Protein AF-A0A354BHE3-F1 (afdb_monomer_lite)

pLDDT: mean 87.06, std 15.87, range [36.38, 98.0]

Structure (mmCIF, N/CA/C/O backbone):
data_AF-A0A354BHE3-F1
#
_entry.id   AF-A0A354BHE3-F1
#
loop_
_atom_site.group_PDB
_atom_site.id
_atom_site.type_symbol
_atom_site.label_atom_id
_atom_site.label_alt_id
_atom_site.label_comp_id
_atom_site.label_asym_id
_atom_site.label_entity_id
_atom_site.label_seq_id
_atom_site.pdbx_PDB_ins_code
_atom_site.Cartn_x
_atom_site.Cartn_y
_atom_site.Cartn_z
_atom_site.occupancy
_atom_site.B_iso_or_equiv
_atom_site.auth_seq_id
_atom_site.auth_comp_id
_atom_site.auth_asym_id
_atom_site.auth_atom_id
_atom_site.pdbx_PDB_model_num
ATOM 1 N N . ALA A 1 1 ? 66.039 11.709 7.737 1.00 39.19 1 ALA A N 1
ATOM 2 C CA . ALA A 1 1 ? 64.868 12.249 7.022 1.00 39.19 1 ALA A CA 1
ATOM 3 C C . ALA A 1 1 ? 63.634 11.550 7.580 1.00 39.19 1 ALA A C 1
ATOM 5 O O . ALA A 1 1 ? 63.574 10.331 7.493 1.00 39.19 1 ALA A O 1
ATOM 6 N N . LEU A 1 2 ? 62.740 12.269 8.267 1.00 36.38 2 LEU A N 1
ATOM 7 C CA . LEU A 1 2 ? 61.518 11.691 8.841 1.00 36.38 2 LEU A CA 1
ATOM 8 C C . LEU A 1 2 ? 60.432 11.656 7.755 1.00 36.38 2 LEU A C 1
ATOM 10 O O . LEU A 1 2 ? 60.058 12.703 7.235 1.00 36.38 2 LEU A O 1
ATOM 14 N N . LEU A 1 3 ? 59.947 10.463 7.414 1.00 38.59 3 LEU A N 1
ATOM 15 C CA . LEU A 1 3 ? 58.782 10.266 6.551 1.00 38.59 3 LEU A CA 1
ATOM 16 C C . LEU A 1 3 ? 57.514 10.449 7.392 1.00 38.59 3 LEU A C 1
ATOM 18 O O . LEU A 1 3 ? 57.213 9.627 8.254 1.00 38.59 3 LEU A O 1
ATOM 22 N N . VAL A 1 4 ? 56.784 11.538 7.154 1.00 44.69 4 VAL A N 1
ATOM 23 C CA . VAL A 1 4 ? 55.443 11.748 7.711 1.00 44.69 4 VAL A CA 1
ATOM 24 C C . VAL A 1 4 ? 54.456 10.997 6.820 1.00 44.69 4 VAL A C 1
ATOM 26 O O . VAL A 1 4 ? 54.229 11.381 5.675 1.00 44.69 4 VAL A O 1
ATOM 29 N N . LEU A 1 5 ? 53.899 9.899 7.334 1.00 45.66 5 LEU A N 1
ATOM 30 C CA . LEU A 1 5 ? 52.812 9.170 6.686 1.00 45.66 5 LEU A CA 1
ATOM 31 C C . LEU A 1 5 ? 51.534 10.018 6.796 1.00 45.66 5 LEU A C 1
ATOM 33 O O . LEU A 1 5 ? 50.946 10.137 7.870 1.00 45.66 5 LEU A O 1
ATOM 37 N N . GLY A 1 6 ? 51.128 10.647 5.694 1.00 47.06 6 GLY A N 1
ATOM 38 C CA . GLY A 1 6 ? 49.851 11.349 5.606 1.00 47.06 6 GLY A CA 1
ATOM 39 C C . GLY A 1 6 ? 48.700 10.348 5.580 1.00 47.06 6 GLY A C 1
ATOM 40 O O . GLY A 1 6 ? 48.568 9.579 4.630 1.00 47.06 6 GLY A O 1
ATOM 41 N N . VAL A 1 7 ? 47.864 10.350 6.617 1.00 55.03 7 VAL A N 1
ATOM 42 C CA . VAL A 1 7 ? 46.600 9.605 6.623 1.00 55.03 7 VAL A CA 1
ATOM 43 C C . VAL A 1 7 ? 45.615 10.355 5.731 1.00 55.03 7 VAL A C 1
ATOM 45 O O . VAL A 1 7 ? 45.095 11.404 6.106 1.00 55.03 7 VAL A O 1
ATOM 48 N N . ILE A 1 8 ? 45.368 9.827 4.533 1.00 56.12 8 ILE A N 1
ATOM 49 C CA . ILE A 1 8 ? 44.266 10.278 3.683 1.00 56.12 8 ILE A CA 1
ATOM 50 C C . ILE A 1 8 ? 42.986 9.689 4.277 1.00 56.12 8 ILE A C 1
ATOM 52 O O . ILE A 1 8 ? 42.679 8.514 4.088 1.00 56.12 8 ILE A O 1
ATOM 56 N N . VAL A 1 9 ? 42.240 10.502 5.025 1.00 54.97 9 VAL A N 1
ATOM 57 C CA . VAL A 1 9 ? 40.856 10.181 5.385 1.00 54.97 9 VAL A CA 1
ATOM 58 C C . VAL A 1 9 ? 40.009 10.430 4.141 1.00 54.97 9 VAL A C 1
ATOM 60 O O . VAL A 1 9 ? 39.547 11.541 3.892 1.00 54.97 9 VAL A O 1
ATOM 63 N N . SER A 1 10 ? 39.834 9.397 3.319 1.00 53.78 10 SER A N 1
ATOM 64 C CA . SER A 1 10 ? 38.790 9.400 2.298 1.00 53.78 10 SER A CA 1
ATOM 65 C C . SER A 1 10 ? 37.440 9.311 3.006 1.00 53.78 10 SER A C 1
ATOM 67 O O . SER A 1 10 ? 36.984 8.225 3.354 1.00 53.78 10 SER A O 1
ATOM 69 N N . CYS A 1 11 ? 36.794 10.458 3.226 1.00 45.56 11 CYS A N 1
ATOM 70 C CA . CYS A 1 11 ? 35.358 10.502 3.478 1.00 45.56 11 CYS A CA 1
ATOM 71 C C . CYS A 1 11 ? 34.658 9.956 2.231 1.00 45.56 11 CYS A C 1
ATOM 73 O O . CYS A 1 11 ? 34.422 10.688 1.271 1.00 45.56 11 CYS A O 1
ATOM 75 N N . ALA A 1 12 ? 34.355 8.658 2.223 1.00 52.38 12 ALA A N 1
ATOM 76 C CA . ALA A 1 12 ? 33.367 8.127 1.305 1.00 52.38 12 ALA A CA 1
ATOM 77 C C . ALA A 1 12 ? 32.055 8.860 1.610 1.00 52.38 12 ALA A C 1
ATOM 79 O O . ALA A 1 12 ? 31.478 8.687 2.684 1.00 52.38 12 ALA A O 1
ATOM 80 N N . LEU A 1 13 ? 31.622 9.726 0.692 1.00 55.94 13 LEU A N 1
ATOM 81 C CA . LEU A 1 13 ? 30.257 10.232 0.658 1.00 55.94 13 LEU A CA 1
ATOM 82 C C . LEU A 1 13 ? 29.360 9.005 0.504 1.00 55.94 13 LEU A C 1
ATOM 84 O O . LEU A 1 13 ? 29.184 8.494 -0.599 1.00 55.94 13 LEU A O 1
ATOM 88 N N . VAL A 1 14 ? 28.865 8.478 1.624 1.00 56.28 14 VAL A N 1
ATOM 89 C CA . VAL A 1 14 ? 27.771 7.512 1.602 1.00 56.28 14 VAL A CA 1
ATOM 90 C C . VAL A 1 14 ? 26.619 8.259 0.937 1.00 56.28 14 VAL A C 1
ATOM 92 O O . VAL A 1 14 ? 26.212 9.294 1.476 1.00 56.28 14 VAL A O 1
ATOM 95 N N . PRO A 1 15 ? 26.138 7.830 -0.244 1.00 52.97 15 PRO A N 1
ATOM 96 C CA . PRO A 1 15 ? 24.990 8.480 -0.849 1.00 52.97 15 PRO A CA 1
ATOM 97 C C . PRO A 1 15 ? 23.855 8.436 0.172 1.00 52.97 15 PRO A C 1
ATOM 99 O O . PRO A 1 15 ? 23.631 7.400 0.808 1.00 52.97 15 PRO A O 1
ATOM 102 N N . ALA A 1 16 ? 23.202 9.582 0.383 1.00 56.47 16 ALA A N 1
ATOM 103 C CA . ALA A 1 16 ? 22.026 9.654 1.233 1.00 56.47 16 ALA A CA 1
ATOM 104 C C . ALA A 1 16 ? 21.076 8.535 0.797 1.00 56.47 16 ALA A C 1
ATOM 106 O O . ALA A 1 16 ? 20.787 8.395 -0.394 1.00 56.47 16 ALA A O 1
ATOM 107 N N . ARG A 1 17 ? 20.677 7.676 1.741 1.00 56.59 17 ARG A N 1
ATOM 108 C CA . ARG A 1 17 ? 19.686 6.647 1.444 1.00 56.59 17 ARG A CA 1
ATOM 109 C C . ARG A 1 17 ? 18.407 7.385 1.088 1.00 56.59 17 ARG A C 1
ATOM 111 O O . ARG A 1 17 ? 17.818 8.023 1.952 1.00 56.59 17 ARG A O 1
ATOM 118 N N . VAL A 1 18 ? 18.028 7.309 -0.180 1.00 59.25 18 VAL A N 1
ATOM 119 C CA . VAL A 1 18 ? 16.682 7.640 -0.627 1.00 59.25 18 VAL A CA 1
ATOM 120 C C . VAL A 1 18 ? 15.747 6.705 0.124 1.00 59.25 18 VAL A C 1
ATOM 122 O O . VAL A 1 18 ? 15.816 5.487 -0.051 1.00 59.25 18 VAL A O 1
ATOM 125 N N . GLU A 1 19 ? 14.962 7.250 1.048 1.00 64.38 19 GLU A N 1
ATOM 126 C CA . GLU A 1 19 ? 14.189 6.456 1.998 1.00 64.38 19 GLU A CA 1
ATOM 127 C C . GLU A 1 19 ? 12.700 6.694 1.763 1.00 64.38 19 GLU A C 1
ATOM 129 O O . GLU A 1 19 ? 12.141 7.724 2.133 1.00 64.38 19 GLU A O 1
ATOM 134 N N . ALA A 1 20 ? 12.061 5.718 1.123 1.00 70.31 20 ALA A N 1
ATOM 135 C CA . ALA A 1 20 ? 10.618 5.624 1.081 1.00 70.31 20 ALA A CA 1
ATOM 136 C C . ALA A 1 20 ? 10.105 5.262 2.480 1.00 70.31 20 ALA A C 1
ATOM 138 O O . ALA A 1 20 ? 10.670 4.391 3.152 1.00 70.31 20 ALA A O 1
ATOM 139 N N . LYS A 1 21 ? 9.060 5.947 2.955 1.00 84.62 21 LYS A N 1
ATOM 140 C CA . LYS A 1 21 ? 8.612 5.810 4.349 1.00 84.62 21 LYS A CA 1
ATOM 141 C C . LYS A 1 21 ? 7.101 5.671 4.462 1.00 84.62 21 LYS A C 1
ATOM 143 O O . LYS A 1 21 ? 6.348 6.464 3.908 1.00 84.62 21 LYS A O 1
ATOM 148 N N . VAL A 1 22 ? 6.665 4.706 5.269 1.00 90.81 22 VAL A N 1
ATOM 149 C CA . VAL A 1 22 ? 5.259 4.508 5.646 1.00 90.81 22 VAL A CA 1
ATOM 150 C C . VAL A 1 22 ? 5.086 4.919 7.104 1.00 90.81 22 VAL A C 1
ATOM 152 O O . VAL A 1 22 ? 5.846 4.487 7.972 1.00 90.81 22 VAL A O 1
ATOM 155 N N . GLN A 1 23 ? 4.116 5.783 7.400 1.00 93.31 23 GLN A N 1
ATOM 156 C CA . GLN A 1 23 ? 3.872 6.273 8.755 1.00 93.31 23 GLN A CA 1
ATOM 157 C C . GLN A 1 23 ? 2.388 6.278 9.102 1.00 93.31 23 GLN A C 1
ATOM 159 O O . GLN A 1 23 ? 1.551 6.796 8.370 1.00 93.31 23 GLN A O 1
ATOM 164 N N . VAL A 1 24 ? 2.083 5.775 10.295 1.00 93.94 24 VAL A N 1
ATOM 165 C CA . VAL A 1 24 ? 0.783 5.951 10.945 1.00 93.94 24 VAL A CA 1
ATOM 166 C C . VAL A 1 24 ? 0.856 7.219 11.793 1.00 93.94 24 VAL A C 1
ATOM 168 O O . VAL A 1 24 ? 1.529 7.237 12.833 1.00 93.94 24 VAL A O 1
ATOM 171 N N . LEU A 1 25 ? 0.196 8.285 11.346 1.00 94.06 25 LEU A N 1
ATOM 172 C CA . LEU A 1 25 ? 0.243 9.596 11.992 1.00 94.06 25 LEU A CA 1
ATOM 173 C C . LEU A 1 25 ? -0.269 9.548 13.441 1.00 94.06 25 LEU A C 1
ATOM 175 O O . LEU A 1 25 ? -1.115 8.716 13.751 1.00 94.06 25 LEU A O 1
ATOM 179 N N . PRO A 1 26 ? 0.229 10.379 14.375 1.00 91.81 26 PRO A N 1
ATOM 180 C CA . PRO A 1 26 ? -0.242 10.434 15.769 1.00 91.81 26 PRO A CA 1
ATOM 181 C C . PRO A 1 26 ? -1.770 10.485 15.934 1.00 91.81 26 PRO A C 1
ATOM 183 O O . PRO A 1 26 ? -2.322 9.819 16.813 1.00 91.81 26 PRO A O 1
ATOM 186 N N . GLU A 1 27 ? -2.425 11.223 15.049 1.00 91.44 27 GLU A N 1
ATOM 187 C CA . GLU A 1 27 ? -3.858 11.478 14.978 1.00 91.44 27 GLU A CA 1
ATOM 188 C C . GLU A 1 27 ? -4.667 10.376 14.283 1.00 91.44 27 GLU A C 1
ATOM 190 O O . GLU A 1 27 ? -5.893 10.486 14.259 1.00 91.44 27 GLU A O 1
ATOM 195 N N . THR A 1 28 ? -4.022 9.321 13.756 1.00 94.75 28 THR A N 1
ATOM 196 C CA . THR A 1 28 ? -4.722 8.286 12.986 1.00 94.75 28 THR A CA 1
ATOM 197 C C . THR A 1 28 ? -5.914 7.727 13.748 1.00 94.75 28 THR A C 1
ATOM 199 O O . THR A 1 28 ? -5.788 7.282 14.894 1.00 94.75 28 THR A O 1
ATOM 202 N N . VAL A 1 29 ? -7.064 7.669 13.082 1.00 93.75 29 VAL A N 1
ATOM 203 C CA . VAL A 1 29 ? -8.260 7.025 13.622 1.00 93.75 29 VAL A CA 1
ATOM 204 C C . VAL A 1 29 ? -8.394 5.622 13.043 1.00 93.75 29 VAL A C 1
ATOM 206 O O . VAL A 1 29 ? -8.476 5.446 11.832 1.00 93.75 29 VAL A O 1
ATOM 209 N N . LEU A 1 30 ? -8.462 4.613 13.917 1.00 96.69 30 LEU A N 1
ATOM 210 C CA . LEU A 1 30 ? -8.837 3.252 13.532 1.00 96.69 30 LEU A CA 1
ATOM 211 C C . LEU A 1 30 ? -10.318 3.014 13.827 1.00 96.69 30 LEU A C 1
ATOM 213 O O . LEU A 1 30 ? -10.749 3.104 14.980 1.00 96.69 30 LEU A O 1
ATOM 217 N N . LEU A 1 31 ? -11.078 2.662 12.793 1.00 96.81 31 LEU A N 1
ATOM 218 C CA . LEU A 1 31 ? -12.458 2.195 12.886 1.00 96.81 31 LEU A CA 1
ATOM 219 C C . LEU A 1 31 ? -12.507 0.700 12.561 1.00 96.81 31 LEU A C 1
ATOM 221 O O . LEU A 1 31 ? -12.096 0.298 11.479 1.00 96.81 31 LEU A O 1
ATOM 225 N N . VAL A 1 32 ? -13.034 -0.122 13.466 1.00 96.31 3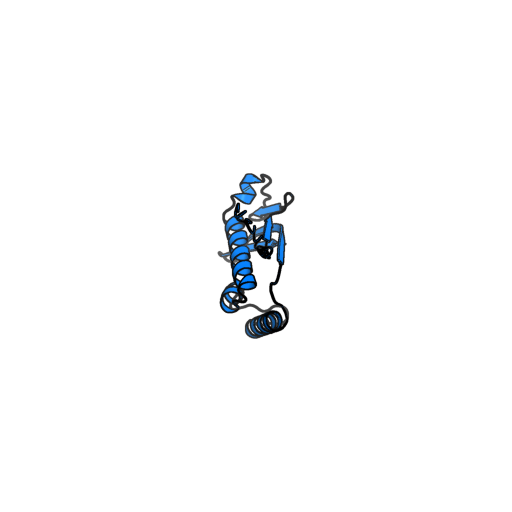2 VAL A N 1
ATOM 226 C CA . VAL A 1 32 ? -13.281 -1.554 13.237 1.00 96.31 32 VAL A CA 1
ATOM 227 C C . VAL A 1 32 ? -14.782 -1.785 13.290 1.00 96.31 32 VAL A C 1
ATOM 229 O O . VAL A 1 32 ? -15.390 -1.563 14.337 1.00 96.31 32 VAL A O 1
ATOM 232 N N . GLU A 1 33 ? -15.395 -2.178 12.172 1.00 95.50 33 GLU A N 1
ATOM 233 C CA . GLU A 1 33 ? -16.859 -2.327 12.064 1.00 95.50 33 GLU A CA 1
ATOM 234 C C . GLU A 1 33 ? -17.611 -1.079 12.577 1.00 95.50 33 GLU A C 1
ATOM 236 O O . GLU A 1 33 ? -18.551 -1.155 13.370 1.00 95.50 33 GLU A O 1
ATOM 241 N N . GLY A 1 34 ? -17.115 0.109 12.211 1.00 92.44 34 GLY A N 1
ATOM 242 C CA . GLY A 1 34 ? -17.659 1.403 12.644 1.00 92.44 34 GLY A CA 1
ATOM 243 C C . GLY A 1 34 ? -17.328 1.814 14.087 1.00 92.44 34 GLY A C 1
ATOM 244 O O . GLY A 1 34 ? -17.636 2.937 14.483 1.00 92.44 34 GLY A O 1
ATOM 245 N N . LYS A 1 35 ? -16.669 0.960 14.879 1.00 94.06 35 LYS A N 1
ATOM 246 C CA . LYS A 1 35 ? -16.268 1.273 16.258 1.00 94.06 35 LYS A CA 1
ATOM 247 C C . LYS A 1 35 ? -14.857 1.841 16.296 1.00 94.06 35 LYS A C 1
ATOM 249 O O . LYS A 1 35 ? -13.911 1.218 15.820 1.00 94.06 35 LYS A O 1
ATOM 254 N N . LYS A 1 36 ? -14.708 3.013 16.909 1.00 94.44 36 LYS A N 1
ATOM 255 C CA . LYS A 1 36 ? -13.406 3.658 17.085 1.00 94.44 36 LYS A CA 1
ATOM 256 C C . LYS A 1 36 ? -12.556 2.932 18.125 1.00 94.44 36 LYS A C 1
ATOM 258 O O . LYS A 1 36 ? -13.004 2.698 19.246 1.00 94.44 36 LYS A O 1
ATOM 263 N N . ILE A 1 37 ? -11.307 2.653 17.764 1.00 91.25 37 ILE A N 1
ATOM 264 C CA . ILE A 1 37 ? -10.256 2.243 18.692 1.00 91.25 37 ILE A CA 1
ATOM 265 C C . ILE A 1 37 ? -9.493 3.500 19.106 1.00 91.25 37 ILE A C 1
ATOM 267 O O . ILE A 1 37 ? -8.779 4.099 18.307 1.00 91.25 37 ILE A O 1
ATOM 271 N N . SER A 1 38 ? -9.684 3.926 20.353 1.00 76.62 38 SER A N 1
ATOM 272 C CA . SER A 1 38 ? -9.139 5.197 20.853 1.00 76.62 38 SER A CA 1
ATOM 273 C C . SER A 1 38 ? -7.717 5.084 21.409 1.00 76.62 38 SER A C 1
ATOM 275 O O . SER A 1 38 ? -7.039 6.096 21.561 1.00 76.62 38 SER A O 1
ATOM 277 N N . GLU A 1 39 ? -7.249 3.875 21.733 1.00 88.19 39 GLU A N 1
ATOM 278 C CA . GLU A 1 39 ? -5.912 3.677 22.293 1.00 88.19 39 GLU A CA 1
ATOM 279 C C . GLU A 1 39 ? -4.857 3.532 21.187 1.00 88.19 39 GLU A C 1
ATOM 281 O O . GLU A 1 39 ? -4.904 2.603 20.377 1.00 88.19 39 GLU A O 1
ATOM 286 N N . ARG A 1 40 ? -3.840 4.404 21.215 1.00 90.31 40 ARG A N 1
ATOM 287 C CA . ARG A 1 40 ? -2.693 4.402 20.288 1.00 90.31 40 ARG A CA 1
ATOM 288 C C . ARG A 1 40 ? -2.012 3.036 20.191 1.00 90.31 40 ARG A C 1
ATOM 290 O O . ARG A 1 40 ? -1.735 2.553 19.098 1.00 90.31 40 ARG A O 1
ATOM 297 N N . LYS A 1 41 ? -1.732 2.411 21.336 1.00 90.81 41 LYS A N 1
ATOM 298 C CA . LYS A 1 41 ? -1.056 1.110 21.390 1.00 90.81 41 LYS A CA 1
ATOM 299 C C . LYS A 1 41 ? -1.924 0.009 20.778 1.00 90.81 41 LYS A C 1
ATOM 301 O O . LYS A 1 41 ? -1.414 -0.804 20.012 1.00 90.81 41 LYS A O 1
ATOM 306 N N . GLY A 1 42 ? -3.227 0.024 21.066 1.00 89.06 42 GLY A N 1
ATOM 307 C CA . GLY A 1 42 ? -4.202 -0.888 20.467 1.00 89.06 42 GLY A CA 1
ATOM 308 C C . GLY A 1 42 ? -4.265 -0.755 18.945 1.00 89.06 42 GLY A C 1
ATOM 309 O O . GLY A 1 42 ? -4.225 -1.764 18.246 1.00 89.06 42 GLY A O 1
ATOM 310 N N . LEU A 1 43 ? -4.262 0.477 18.429 1.00 93.94 43 LEU A N 1
ATOM 311 C CA . LEU A 1 43 ? -4.211 0.759 16.993 1.00 93.94 43 LEU A CA 1
ATOM 312 C C . LEU A 1 43 ? -2.943 0.189 16.346 1.00 93.94 43 LEU A C 1
ATOM 314 O O . LEU A 1 43 ? -3.031 -0.603 15.411 1.00 93.94 43 LEU A O 1
ATOM 318 N N . LEU A 1 44 ? -1.762 0.544 16.864 1.00 93.94 44 LEU A N 1
ATOM 319 C CA . LEU A 1 44 ? -0.475 0.126 16.289 1.00 93.94 44 LEU A CA 1
ATOM 320 C C . LEU A 1 44 ? -0.224 -1.389 16.402 1.00 93.94 44 LEU A C 1
ATOM 322 O O . LEU A 1 44 ? 0.570 -1.956 15.649 1.00 93.94 44 LEU A O 1
ATOM 326 N N . HIS A 1 45 ? -0.871 -2.066 17.352 1.00 94.56 45 HIS A N 1
ATOM 327 C CA . HIS A 1 45 ? -0.793 -3.520 17.492 1.00 94.56 45 HIS A CA 1
ATOM 328 C C . HIS A 1 45 ? -1.900 -4.278 16.762 1.00 94.56 45 HIS A C 1
ATOM 330 O O . HIS A 1 45 ? -1.809 -5.505 16.672 1.00 94.56 45 HIS A O 1
ATOM 336 N N . HIS A 1 46 ? -2.891 -3.582 16.200 1.00 95.81 46 HIS A N 1
ATOM 337 C CA . HIS A 1 46 ? -3.973 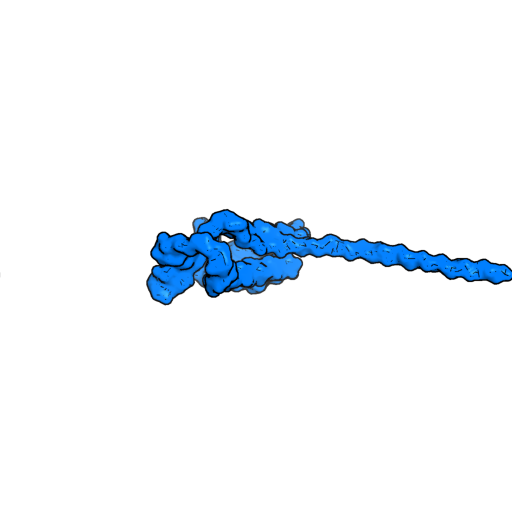-4.219 15.470 1.00 95.81 46 HIS A CA 1
ATOM 338 C C . HIS A 1 46 ? -3.421 -4.981 14.246 1.00 95.81 46 HIS A C 1
ATOM 340 O O . HIS A 1 46 ? -2.708 -4.386 13.429 1.00 95.81 46 HIS A O 1
ATOM 346 N N . PRO A 1 47 ? -3.744 -6.278 14.063 1.00 95.81 47 PRO A N 1
ATOM 347 C CA . PRO A 1 47 ? -3.174 -7.092 12.986 1.00 95.81 47 PRO A CA 1
ATOM 348 C C . PRO A 1 47 ? -3.394 -6.510 11.588 1.00 95.81 47 PRO A C 1
ATOM 350 O O . PRO A 1 47 ? -2.478 -6.521 10.772 1.00 95.81 47 PRO A O 1
ATOM 353 N N . ALA A 1 48 ? -4.576 -5.942 11.328 1.00 95.50 48 ALA A N 1
ATOM 354 C CA . ALA A 1 48 ? -4.873 -5.311 10.041 1.00 95.50 48 ALA A CA 1
ATOM 355 C C . ALA A 1 48 ? -3.996 -4.074 9.779 1.00 95.50 48 ALA A C 1
ATOM 357 O O . ALA A 1 48 ? -3.534 -3.886 8.659 1.00 95.50 48 ALA A O 1
ATOM 358 N N . VAL A 1 49 ? -3.705 -3.273 10.815 1.00 96.00 49 VAL A N 1
ATOM 359 C CA . VAL A 1 49 ? -2.835 -2.091 10.693 1.00 96.00 49 VAL A CA 1
ATOM 360 C C . VAL A 1 49 ? -1.410 -2.531 10.374 1.00 96.00 49 VAL A C 1
ATOM 362 O O . VAL A 1 49 ? -0.825 -2.048 9.411 1.00 96.00 49 VAL A O 1
ATOM 365 N N . LYS A 1 50 ? -0.876 -3.512 11.115 1.00 96.50 50 LYS A N 1
ATOM 366 C CA . LYS A 1 50 ? 0.444 -4.096 10.822 1.00 96.50 50 LYS A CA 1
ATOM 367 C C . LYS A 1 50 ? 0.520 -4.672 9.409 1.00 96.50 50 LYS A C 1
ATOM 369 O O . LYS A 1 50 ? 1.515 -4.472 8.725 1.00 96.50 50 LYS A O 1
ATOM 374 N N . GLY A 1 51 ? -0.527 -5.378 8.982 1.00 95.94 51 GLY A N 1
ATOM 375 C CA . GLY A 1 51 ? -0.603 -5.977 7.653 1.00 95.94 51 GLY A CA 1
ATOM 376 C C . GLY A 1 51 ? -0.569 -4.937 6.535 1.00 95.94 51 GLY A C 1
ATOM 377 O O . GLY A 1 51 ? 0.179 -5.114 5.577 1.00 95.94 51 GLY A O 1
ATOM 378 N N . VAL A 1 52 ? -1.328 -3.845 6.675 1.00 95.81 52 VAL A N 1
ATOM 379 C CA . VAL A 1 52 ? -1.331 -2.757 5.688 1.00 95.81 52 VAL A CA 1
ATOM 380 C C . VAL A 1 52 ? -0.003 -2.012 5.672 1.00 95.81 52 VAL A C 1
ATOM 382 O O . VAL A 1 52 ? 0.557 -1.843 4.595 1.00 95.81 52 VAL A O 1
ATOM 385 N N . VAL A 1 53 ? 0.549 -1.640 6.831 1.00 95.75 53 VAL A N 1
ATOM 386 C CA . VAL A 1 53 ? 1.870 -0.986 6.892 1.00 95.75 53 VAL A CA 1
ATOM 387 C C . VAL A 1 53 ? 2.927 -1.851 6.204 1.00 95.75 53 VAL A C 1
ATOM 389 O O . VAL A 1 53 ? 3.603 -1.378 5.298 1.00 95.75 53 VAL A O 1
ATOM 392 N N . ALA A 1 54 ? 2.985 -3.145 6.530 1.00 95.25 54 ALA A N 1
ATOM 393 C CA . ALA A 1 54 ? 3.928 -4.068 5.904 1.00 95.25 54 ALA A CA 1
ATOM 394 C C . ALA A 1 54 ? 3.683 -4.259 4.395 1.00 95.25 54 ALA A C 1
ATOM 396 O O . 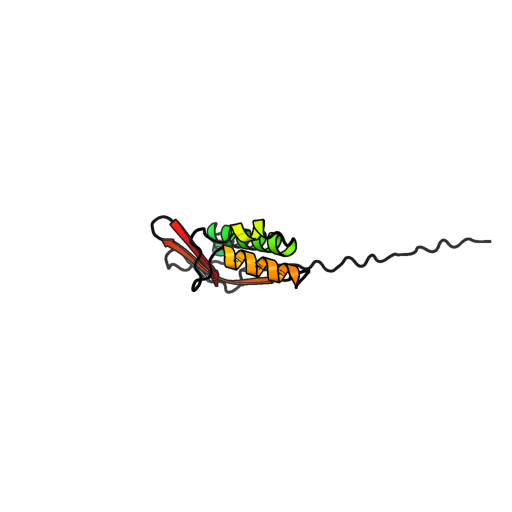ALA A 1 54 ? 4.611 -4.577 3.656 1.00 95.25 54 ALA A O 1
ATOM 397 N N . ALA A 1 55 ? 2.438 -4.139 3.921 1.00 94.94 55 ALA A N 1
ATOM 398 C CA . ALA A 1 55 ? 2.131 -4.200 2.495 1.00 94.94 55 ALA A CA 1
ATOM 399 C C . ALA A 1 55 ? 2.686 -2.976 1.756 1.00 94.94 55 ALA A C 1
ATOM 401 O O . ALA A 1 55 ? 3.376 -3.153 0.757 1.00 94.94 55 ALA A O 1
ATOM 402 N N . PHE A 1 56 ? 2.461 -1.771 2.283 1.00 95.12 56 PHE A N 1
ATOM 403 C CA . PHE A 1 56 ? 3.028 -0.551 1.708 1.00 95.12 56 PHE A CA 1
ATOM 404 C C . PHE A 1 56 ? 4.558 -0.553 1.776 1.00 95.12 56 PHE A C 1
ATOM 406 O O . PHE A 1 56 ? 5.190 -0.259 0.776 1.00 95.12 56 PHE A O 1
ATOM 413 N N . GLU A 1 57 ? 5.176 -0.997 2.875 1.00 93.69 57 GLU A N 1
ATOM 414 C CA . GLU A 1 57 ? 6.643 -1.124 2.960 1.00 93.69 57 GLU A CA 1
ATOM 415 C C . GLU A 1 57 ? 7.225 -2.044 1.872 1.00 93.69 57 GLU A C 1
ATOM 417 O O . GLU A 1 57 ? 8.299 -1.782 1.332 1.00 93.69 57 GLU A O 1
ATOM 422 N N . ARG A 1 58 ? 6.518 -3.123 1.510 1.00 94.12 58 ARG A N 1
ATOM 423 C CA . ARG A 1 58 ? 6.928 -3.987 0.394 1.00 94.12 58 ARG A CA 1
ATOM 424 C C . ARG A 1 58 ? 6.728 -3.315 -0.963 1.00 94.12 58 ARG A C 1
ATOM 426 O O . ARG A 1 58 ? 7.588 -3.478 -1.822 1.00 94.12 58 ARG A O 1
ATOM 433 N N . ALA A 1 59 ? 5.635 -2.574 -1.149 1.00 93.69 59 ALA A N 1
ATOM 434 C CA . ALA A 1 59 ? 5.428 -1.783 -2.359 1.00 93.69 59 ALA A CA 1
ATOM 435 C C . ALA A 1 59 ? 6.550 -0.745 -2.522 1.00 93.69 59 ALA A C 1
ATOM 437 O O . ALA A 1 59 ? 7.165 -0.679 -3.580 1.00 93.69 59 ALA A O 1
ATOM 438 N N . GLU A 1 60 ? 6.917 -0.046 -1.446 1.00 91.88 60 GLU A N 1
ATOM 439 C CA . GLU A 1 60 ? 8.047 0.883 -1.438 1.00 91.88 60 GLU A CA 1
ATOM 440 C C . GLU A 1 60 ? 9.374 0.210 -1.766 1.00 91.88 60 GLU A C 1
ATOM 442 O O . GLU A 1 60 ? 10.172 0.739 -2.536 1.00 91.88 60 GLU A O 1
ATOM 447 N N . SER A 1 61 ? 9.610 -0.989 -1.233 1.00 90.00 61 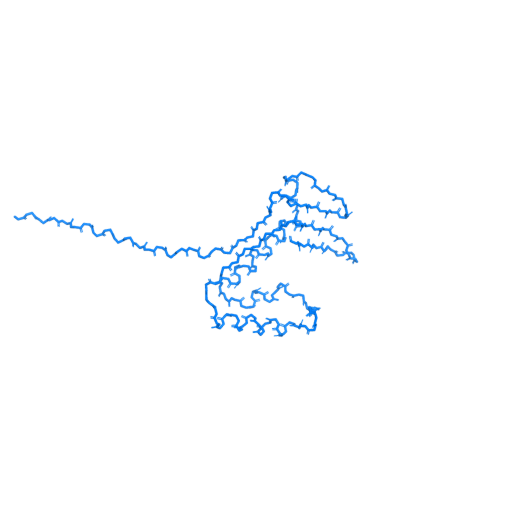SER A N 1
ATOM 448 C CA . SER A 1 61 ? 10.810 -1.745 -1.581 1.00 90.00 61 SER A CA 1
ATOM 449 C C . SER A 1 61 ? 10.858 -2.093 -3.074 1.00 90.00 61 SER A C 1
ATOM 451 O O . SER A 1 61 ? 11.921 -1.974 -3.680 1.00 90.00 61 SER A O 1
ATOM 453 N N . GLY A 1 62 ? 9.726 -2.482 -3.671 1.00 91.25 62 GLY A N 1
ATOM 454 C CA . GLY A 1 62 ? 9.621 -2.725 -5.112 1.00 91.25 62 GLY A CA 1
ATOM 455 C C . GLY A 1 62 ? 9.845 -1.452 -5.930 1.00 91.25 62 GLY A C 1
ATOM 456 O O . GLY A 1 62 ? 10.582 -1.473 -6.913 1.00 91.25 62 GLY A O 1
ATOM 457 N N . LEU A 1 63 ? 9.294 -0.323 -5.475 1.00 90.94 63 LEU A N 1
ATOM 458 C CA . LEU A 1 63 ? 9.493 0.992 -6.085 1.00 90.94 63 LEU A CA 1
ATOM 459 C C . LEU A 1 63 ? 10.974 1.394 -6.106 1.00 90.94 63 LEU A C 1
ATOM 461 O O . LEU A 1 63 ? 11.498 1.760 -7.154 1.00 90.94 63 LEU A O 1
ATOM 465 N N . GLN A 1 64 ? 11.658 1.285 -4.964 1.00 89.25 64 GLN A N 1
ATOM 466 C CA . GLN A 1 64 ? 13.068 1.661 -4.816 1.00 89.25 64 GLN A CA 1
ATOM 467 C C . GLN A 1 64 ? 14.018 0.814 -5.667 1.00 89.25 64 GLN A C 1
ATOM 469 O O . GLN A 1 64 ? 15.083 1.290 -6.055 1.00 89.25 64 GLN A O 1
ATOM 474 N N . LYS A 1 65 ? 13.657 -0.445 -5.930 1.00 90.75 65 LYS A N 1
ATOM 475 C CA . LYS A 1 65 ? 14.429 -1.346 -6.795 1.00 90.75 65 LYS A CA 1
ATOM 476 C C . LYS A 1 65 ? 14.028 -1.253 -8.267 1.00 90.75 65 LYS A C 1
ATOM 478 O O . LYS A 1 65 ? 14.650 -1.918 -9.085 1.00 90.75 65 LYS A O 1
ATOM 483 N N . GLU A 1 66 ? 13.001 -0.468 -8.591 1.00 92.19 66 GLU A N 1
ATOM 484 C CA . GLU A 1 66 ? 12.395 -0.408 -9.926 1.00 92.19 66 GLU A CA 1
ATOM 485 C C . GLU A 1 66 ? 11.846 -1.780 -10.392 1.00 92.19 66 GLU A C 1
ATOM 487 O O . GLU A 1 66 ? 11.765 -2.083 -11.583 1.00 92.19 66 GLU A O 1
ATOM 492 N N . GLU A 1 67 ? 11.421 -2.619 -9.440 1.00 93.56 67 GLU A N 1
ATOM 493 C CA . GLU A 1 67 ? 10.920 -3.977 -9.675 1.00 93.56 67 GLU A CA 1
ATOM 494 C C . GLU A 1 67 ? 9.412 -3.957 -9.928 1.00 93.56 67 GLU A C 1
ATOM 496 O O . GLU A 1 67 ? 8.573 -4.103 -9.031 1.00 93.56 67 GLU A O 1
ATOM 501 N N . ILE A 1 68 ? 9.053 -3.774 -11.197 1.00 95.25 68 ILE A N 1
ATOM 502 C CA . ILE A 1 68 ? 7.656 -3.639 -11.615 1.00 95.25 68 ILE A CA 1
ATOM 503 C C . ILE A 1 68 ? 6.801 -4.861 -11.256 1.00 95.25 68 ILE A C 1
ATOM 505 O O . ILE A 1 68 ? 5.629 -4.720 -10.915 1.00 95.25 68 ILE A O 1
ATOM 509 N N . ASP A 1 69 ? 7.373 -6.065 -11.286 1.00 95.75 69 ASP A N 1
ATOM 510 C CA . ASP A 1 69 ? 6.646 -7.288 -10.945 1.00 95.75 69 ASP A CA 1
ATOM 511 C C . ASP A 1 69 ? 6.339 -7.384 -9.447 1.00 95.75 69 ASP A C 1
ATOM 513 O O . ASP A 1 69 ? 5.292 -7.923 -9.084 1.00 95.75 69 ASP A O 1
ATOM 517 N N . GLU A 1 70 ? 7.190 -6.827 -8.578 1.00 94.69 70 GLU A N 1
ATOM 518 C CA . GLU A 1 70 ? 6.900 -6.705 -7.144 1.00 94.69 70 GLU A CA 1
ATOM 519 C C . GLU A 1 70 ? 5.747 -5.711 -6.916 1.00 94.69 70 GLU A C 1
ATOM 521 O O . GLU A 1 70 ? 4.808 -6.015 -6.178 1.00 94.69 70 GLU A O 1
ATOM 526 N N . LEU A 1 71 ? 5.751 -4.564 -7.610 1.00 93.94 71 LEU A N 1
ATOM 527 C CA . LEU A 1 71 ? 4.683 -3.559 -7.511 1.00 93.94 71 LEU A CA 1
ATOM 528 C C . LEU A 1 71 ? 3.327 -4.064 -8.014 1.00 93.94 71 LEU A C 1
ATOM 530 O O . LEU A 1 71 ? 2.286 -3.805 -7.403 1.00 93.94 71 LEU A O 1
ATOM 534 N N . MET A 1 72 ? 3.313 -4.809 -9.119 1.00 96.25 72 MET A N 1
ATOM 535 C CA . MET A 1 72 ? 2.064 -5.268 -9.727 1.00 96.25 72 MET A CA 1
ATOM 536 C C . MET A 1 72 ? 1.282 -6.258 -8.848 1.00 96.25 72 MET A C 1
ATOM 538 O O . MET A 1 72 ? 0.080 -6.418 -9.053 1.00 96.25 72 MET A O 1
ATOM 542 N N . GLN A 1 73 ? 1.906 -6.871 -7.834 1.00 96.12 73 GLN A N 1
ATOM 543 C CA . GLN A 1 73 ? 1.233 -7.776 -6.887 1.00 96.12 73 GLN A CA 1
ATOM 544 C C . GLN A 1 73 ? 0.223 -7.071 -5.971 1.00 96.12 73 GLN A C 1
ATOM 546 O O . GLN A 1 73 ? -0.653 -7.729 -5.408 1.00 96.12 73 GLN A O 1
ATOM 551 N N . PHE A 1 74 ? 0.324 -5.748 -5.812 1.00 94.56 74 PHE A N 1
ATOM 552 C CA . PHE A 1 74 ? -0.580 -4.972 -4.956 1.00 94.56 74 PHE A CA 1
ATOM 553 C C . PHE A 1 74 ? -1.884 -4.576 -5.652 1.00 94.56 74 PHE A C 1
ATOM 555 O O . PHE A 1 74 ? -2.823 -4.121 -4.997 1.00 94.56 74 PHE A O 1
ATOM 562 N N . TYR A 1 75 ? -1.977 -4.786 -6.964 1.00 95.31 75 TYR A N 1
ATOM 563 C CA . TYR A 1 75 ? -3.184 -4.515 -7.727 1.00 95.31 75 TYR A CA 1
ATOM 564 C C . TYR A 1 75 ? -4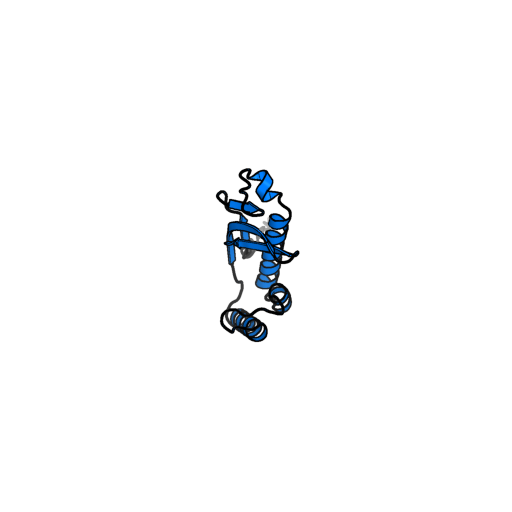.037 -5.781 -7.843 1.00 95.31 75 TYR A C 1
ATOM 566 O O . TYR A 1 75 ? -3.567 -6.852 -8.224 1.00 95.31 75 TYR A O 1
ATOM 574 N N . ALA A 1 76 ? -5.326 -5.665 -7.520 1.00 93.50 76 ALA A N 1
ATOM 575 C CA . ALA A 1 76 ? -6.256 -6.784 -7.624 1.00 93.50 76 ALA A CA 1
ATOM 576 C C . ALA A 1 76 ? -6.449 -7.226 -9.086 1.00 93.50 76 ALA A C 1
ATOM 578 O O . ALA A 1 76 ? -6.468 -6.400 -9.994 1.00 93.50 76 ALA A O 1
ATOM 579 N N . ALA A 1 77 ? -6.717 -8.515 -9.316 1.00 93.50 77 ALA A N 1
ATOM 580 C CA . ALA A 1 77 ? -7.046 -9.036 -10.651 1.00 93.50 77 ALA A CA 1
ATOM 581 C C . ALA A 1 77 ? -8.228 -8.295 -11.314 1.00 93.50 77 ALA A C 1
ATOM 583 O O . ALA A 1 77 ? -8.272 -8.138 -12.530 1.00 93.50 77 ALA A O 1
ATOM 584 N N . SER A 1 78 ? -9.171 -7.816 -10.499 1.00 93.19 78 SER A N 1
ATOM 585 C CA . SER A 1 78 ? -10.333 -7.031 -10.918 1.00 93.19 78 SER A CA 1
ATOM 586 C C . SER A 1 78 ? -10.099 -5.515 -10.874 1.00 93.19 78 SER A C 1
ATOM 588 O O . SER A 1 78 ? -11.072 -4.769 -10.794 1.00 93.19 78 SER A O 1
ATOM 590 N N . TYR A 1 79 ? -8.846 -5.049 -10.833 1.00 94.62 79 TYR A N 1
ATOM 591 C CA . TYR A 1 79 ? -8.535 -3.622 -10.781 1.00 94.62 79 TYR A CA 1
ATOM 592 C C . TYR A 1 79 ? -9.116 -2.893 -11.998 1.00 94.62 79 TYR A C 1
ATOM 594 O O . TYR A 1 79 ? -8.865 -3.255 -13.151 1.00 94.62 79 TYR A O 1
ATOM 602 N N . ASP A 1 80 ? -9.906 -1.868 -11.704 1.00 94.69 80 ASP A N 1
ATOM 603 C CA . ASP A 1 80 ? -10.555 -0.996 -12.670 1.00 94.69 80 ASP A CA 1
ATOM 604 C C . ASP A 1 80 ? -10.767 0.365 -12.010 1.00 94.69 80 ASP A C 1
ATOM 606 O O . ASP A 1 80 ? -11.766 0.596 -11.325 1.00 94.69 80 ASP A O 1
ATOM 610 N N . TYR A 1 81 ? -9.783 1.248 -12.157 1.00 91.69 81 TYR A N 1
ATOM 611 C CA . TYR A 1 81 ? -9.905 2.620 -11.683 1.00 91.69 81 TYR A CA 1
ATOM 612 C C . TYR A 1 81 ? -10.245 3.529 -12.861 1.00 91.69 81 TYR A C 1
ATOM 614 O O . TYR A 1 81 ? -9.383 3.854 -13.672 1.00 91.69 81 TYR A O 1
ATOM 622 N N . HIS A 1 82 ? -11.520 3.907 -12.981 1.00 94.38 82 HIS A N 1
ATOM 623 C CA . HIS A 1 82 ? -12.026 4.728 -14.090 1.00 94.38 82 HIS A CA 1
ATOM 624 C C . HIS A 1 82 ? -11.630 4.201 -15.486 1.00 94.38 82 HIS A C 1
ATOM 626 O O . HIS A 1 82 ? -11.323 4.982 -16.385 1.00 94.38 82 HIS A O 1
ATOM 632 N N . GLY A 1 83 ? -11.632 2.879 -15.681 1.00 93.56 83 GLY A N 1
ATOM 633 C CA . GLY A 1 83 ? -11.246 2.237 -16.936 1.00 93.56 83 GLY A CA 1
ATOM 634 C C . GLY A 1 83 ? -9.771 1.844 -17.028 1.00 93.56 83 GLY A C 1
ATOM 635 O O . GLY A 1 83 ? -9.433 1.082 -17.931 1.00 93.56 83 GLY A O 1
ATOM 636 N N . LEU A 1 84 ? -8.908 2.283 -16.101 1.00 95.19 84 LEU A N 1
ATOM 637 C CA . LEU A 1 84 ? -7.506 1.857 -16.038 1.00 95.19 84 LEU A CA 1
ATOM 638 C C . LEU A 1 84 ? -7.418 0.409 -15.556 1.00 95.19 84 LEU A C 1
ATOM 640 O O . LEU A 1 84 ? -7.776 0.099 -14.416 1.00 95.19 84 LEU A O 1
ATOM 644 N N . LYS A 1 85 ? -6.929 -0.475 -16.428 1.00 96.69 85 LYS A N 1
ATOM 645 C CA . LYS A 1 85 ? -6.749 -1.903 -16.149 1.00 96.69 85 LYS A CA 1
ATOM 646 C C . LYS A 1 85 ? -5.311 -2.193 -15.722 1.00 96.69 85 LYS A C 1
ATOM 648 O O . LYS A 1 85 ? -4.420 -1.356 -15.838 1.00 96.69 85 LYS A O 1
ATOM 653 N N . LEU A 1 86 ? -5.057 -3.423 -15.272 1.00 96.56 86 LEU A N 1
ATOM 654 C CA . LEU A 1 86 ? -3.721 -3.864 -14.843 1.00 96.56 86 LEU A CA 1
ATOM 655 C C . LEU A 1 86 ? -2.620 -3.631 -15.889 1.00 96.56 86 LEU A C 1
ATOM 657 O O . LEU A 1 86 ? -1.507 -3.255 -15.530 1.00 96.56 86 LEU A O 1
ATOM 661 N N . ALA A 1 87 ? -2.919 -3.845 -17.173 1.00 96.25 87 ALA A N 1
ATOM 662 C CA . ALA A 1 87 ? -1.958 -3.605 -18.247 1.00 96.25 87 ALA A CA 1
ATOM 663 C C . ALA A 1 87 ? -1.584 -2.117 -18.363 1.00 96.25 87 ALA A C 1
ATOM 665 O O . ALA A 1 87 ? -0.415 -1.797 -18.574 1.00 96.25 87 ALA A O 1
ATOM 666 N N . ASP A 1 88 ? -2.550 -1.217 -18.160 1.00 97.31 88 ASP A N 1
ATOM 667 C CA . ASP A 1 88 ? -2.320 0.229 -18.181 1.00 97.31 88 ASP A CA 1
ATOM 668 C C . ASP A 1 88 ? -1.475 0.669 -16.990 1.00 97.31 88 ASP A C 1
ATOM 670 O O . ASP A 1 88 ? -0.521 1.420 -17.162 1.00 97.31 88 ASP A O 1
ATOM 674 N N . VAL A 1 89 ? -1.774 0.151 -15.796 1.00 96.94 89 VAL A N 1
ATOM 675 C CA . VAL A 1 89 ? -0.987 0.412 -14.581 1.00 96.94 89 VAL A CA 1
ATOM 676 C C . VAL A 1 89 ? 0.465 -0.023 -14.763 1.00 96.94 89 VAL A C 1
ATOM 678 O O . VAL A 1 89 ? 1.377 0.743 -14.459 1.00 96.94 89 VAL A O 1
ATOM 681 N N . ARG A 1 90 ? 0.693 -1.229 -15.302 1.00 97.50 90 ARG A N 1
ATOM 682 C CA . ARG A 1 90 ? 2.045 -1.707 -15.617 1.00 97.50 90 ARG A CA 1
ATOM 683 C C . ARG A 1 90 ? 2.736 -0.769 -16.606 1.00 97.50 90 ARG A C 1
ATOM 685 O O . ARG A 1 90 ? 3.888 -0.412 -16.401 1.00 97.50 90 ARG A O 1
ATOM 692 N N . ARG A 1 91 ? 2.047 -0.351 -17.669 1.00 97.88 91 ARG A N 1
ATOM 693 C CA . ARG A 1 91 ? 2.625 0.586 -18.640 1.00 97.88 91 ARG A CA 1
ATOM 694 C C . ARG A 1 91 ? 3.033 1.906 -17.974 1.00 97.88 91 ARG A C 1
ATOM 696 O O . ARG A 1 91 ? 4.158 2.340 -18.175 1.00 97.88 91 ARG A O 1
ATOM 703 N N . VAL A 1 92 ? 2.169 2.488 -17.139 1.00 96.19 92 VAL A N 1
ATOM 704 C CA . VAL A 1 92 ? 2.451 3.739 -16.411 1.00 96.19 92 VAL A CA 1
ATOM 705 C C . VAL A 1 92 ? 3.669 3.599 -15.496 1.00 96.19 92 VAL A C 1
ATOM 707 O O . VAL A 1 92 ? 4.547 4.455 -15.527 1.00 96.19 92 VAL A O 1
ATOM 710 N N . TRP A 1 93 ? 3.772 2.519 -14.714 1.00 96.12 93 TRP A N 1
ATOM 711 C CA . TRP A 1 93 ? 4.962 2.284 -13.887 1.00 96.12 93 TRP A CA 1
ATOM 712 C C . TRP A 1 93 ? 6.233 2.110 -14.721 1.00 96.12 93 TRP A C 1
ATOM 714 O O . TRP A 1 93 ? 7.279 2.633 -14.345 1.00 96.12 93 TRP A O 1
ATOM 724 N N . GLY A 1 94 ? 6.140 1.430 -15.867 1.00 96.44 94 GLY A N 1
ATOM 725 C CA . GLY A 1 94 ? 7.253 1.304 -16.808 1.00 96.44 94 GLY A CA 1
ATOM 726 C C . GLY A 1 94 ? 7.744 2.661 -17.314 1.00 96.44 94 GLY A C 1
ATOM 727 O O . GLY A 1 94 ? 8.939 2.931 -17.260 1.00 96.44 94 GLY A O 1
ATOM 728 N N . GLU A 1 95 ? 6.824 3.538 -17.721 1.00 96.75 95 GLU A N 1
ATOM 729 C CA . GLU A 1 95 ? 7.138 4.910 -18.148 1.00 96.75 95 GLU A CA 1
ATOM 730 C C . GLU A 1 95 ? 7.768 5.727 -17.003 1.00 96.75 95 GLU A C 1
ATOM 732 O O . GLU A 1 95 ? 8.748 6.444 -17.206 1.00 96.75 95 GLU A O 1
ATOM 737 N N . VAL A 1 96 ? 7.263 5.586 -15.771 1.00 95.12 96 VAL A N 1
ATOM 738 C CA . VAL A 1 96 ? 7.851 6.238 -14.589 1.00 95.12 96 VAL A CA 1
ATOM 739 C C . VAL A 1 96 ? 9.295 5.779 -14.366 1.00 95.12 96 VAL A C 1
ATOM 741 O O . VAL A 1 96 ? 10.168 6.622 -14.176 1.00 95.12 96 VAL A O 1
ATOM 744 N N . PHE A 1 97 ? 9.575 4.477 -14.430 1.00 94.12 97 PHE A N 1
ATOM 745 C CA . PHE A 1 97 ? 10.931 3.945 -14.254 1.00 94.12 97 PHE A CA 1
ATOM 746 C C . PHE A 1 97 ? 11.872 4.261 -15.416 1.00 94.12 97 PHE A C 1
ATOM 748 O O . PHE A 1 97 ? 13.086 4.345 -15.219 1.00 94.12 97 PHE A O 1
ATOM 755 N N . GLU A 1 98 ? 11.349 4.458 -16.624 1.00 95.38 98 GLU A N 1
ATOM 756 C CA . GLU A 1 98 ? 12.148 4.914 -17.760 1.00 95.38 98 GLU A CA 1
ATOM 757 C C . GLU A 1 98 ? 12.631 6.360 -17.562 1.00 95.38 98 GLU A C 1
ATOM 759 O O . GLU A 1 98 ? 13.784 6.678 -17.860 1.00 95.38 98 GLU A O 1
ATOM 764 N N . HIS A 1 99 ? 11.774 7.230 -17.021 1.00 94.94 99 HIS A N 1
ATOM 765 C CA . HIS A 1 99 ? 12.039 8.668 -16.942 1.00 94.94 99 HIS A CA 1
ATOM 766 C C . HIS A 1 99 ? 12.603 9.153 -15.605 1.00 94.94 99 HIS A C 1
ATOM 768 O O . HIS A 1 99 ? 13.297 10.172 -15.572 1.00 94.94 99 HIS A O 1
ATOM 774 N N . TYR A 1 100 ? 12.330 8.447 -14.511 1.00 90.69 100 TYR A N 1
ATOM 775 C CA . TYR A 1 100 ? 12.708 8.857 -13.164 1.00 90.69 100 TYR A CA 1
ATOM 776 C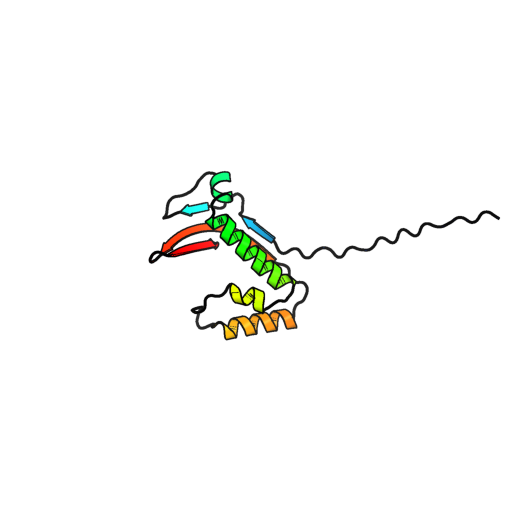 C . TYR A 1 100 ? 13.523 7.767 -12.476 1.00 90.69 100 TYR A C 1
ATOM 778 O O . TYR A 1 100 ? 13.208 6.584 -12.562 1.00 90.69 100 TYR A O 1
ATOM 786 N N . LYS A 1 101 ? 14.574 8.190 -11.771 1.00 84.88 101 LYS A N 1
ATOM 787 C CA . LYS A 1 101 ? 15.463 7.327 -10.989 1.00 84.88 101 LYS A CA 1
ATOM 788 C C . LYS A 1 101 ? 15.470 7.775 -9.542 1.00 84.88 101 LYS A C 1
ATOM 790 O O . LYS A 1 101 ? 15.270 8.957 -9.270 1.00 84.88 101 LYS A O 1
ATOM 795 N N . ALA A 1 102 ? 15.754 6.830 -8.648 1.00 84.69 102 ALA A N 1
ATOM 796 C CA . ALA A 1 102 ? 15.857 7.088 -7.215 1.00 84.69 102 ALA A CA 1
ATOM 797 C C . ALA A 1 102 ? 14.591 7.773 -6.660 1.00 84.69 102 ALA A C 1
ATOM 799 O O . ALA A 1 102 ? 14.654 8.828 -6.033 1.00 84.69 102 ALA A O 1
ATOM 800 N N . LEU A 1 103 ? 13.430 7.178 -6.954 1.00 85.31 103 LEU A N 1
ATOM 801 C CA . LEU A 1 103 ? 12.133 7.683 -6.517 1.00 85.31 103 LEU A CA 1
ATOM 802 C C . LEU A 1 103 ? 12.040 7.685 -4.989 1.00 85.31 103 LEU A C 1
ATOM 804 O O . LEU A 1 103 ? 12.297 6.669 -4.341 1.00 85.31 103 LEU A O 1
ATOM 808 N N . GLU A 1 104 ? 11.626 8.822 -4.435 1.00 83.69 104 GLU A N 1
ATOM 809 C CA . GLU A 1 104 ? 11.282 8.956 -3.022 1.00 83.69 104 GLU A CA 1
ATOM 810 C C . GLU A 1 104 ? 9.763 9.033 -2.867 1.00 83.69 104 GLU A C 1
ATOM 812 O O . GLU A 1 104 ? 9.066 9.636 -3.687 1.00 83.69 104 GLU A O 1
ATOM 817 N N . SER A 1 105 ? 9.248 8.457 -1.788 1.00 87.12 105 SER A N 1
ATOM 818 C CA . SER A 1 105 ? 7.824 8.463 -1.472 1.00 87.12 105 SER A CA 1
ATOM 819 C C . SER A 1 105 ? 7.615 8.576 0.039 1.00 87.12 105 SER A C 1
ATOM 821 O O . SER A 1 105 ? 8.443 8.168 0.861 1.00 87.12 105 SER A O 1
ATOM 823 N N . LEU A 1 106 ? 6.473 9.136 0.425 1.00 90.31 106 LEU A N 1
ATOM 824 C CA . LEU A 1 106 ? 6.059 9.210 1.817 1.00 90.31 106 LEU A CA 1
ATOM 825 C C . LEU A 1 106 ? 4.565 8.914 1.901 1.00 90.31 106 LEU A C 1
ATOM 827 O O . LEU A 1 106 ? 3.744 9.708 1.446 1.00 90.31 106 LEU A O 1
ATOM 831 N N . HIS A 1 107 ? 4.223 7.793 2.527 1.00 93.31 107 HIS A N 1
ATOM 832 C CA . HIS A 1 107 ? 2.845 7.402 2.796 1.00 93.31 107 HIS A CA 1
ATOM 833 C C . HIS A 1 107 ? 2.498 7.699 4.250 1.00 93.31 107 HIS A C 1
ATOM 835 O O . HIS A 1 107 ? 3.102 7.151 5.174 1.00 93.31 107 HIS A O 1
ATOM 841 N N . LEU A 1 108 ? 1.523 8.581 4.451 1.00 94.88 108 LEU A N 1
ATOM 842 C CA . LEU A 1 108 ? 1.028 8.982 5.762 1.00 94.88 108 LEU A CA 1
ATOM 843 C C . LEU A 1 108 ? -0.422 8.528 5.885 1.00 94.88 108 LEU A C 1
ATOM 845 O O . LEU A 1 108 ? -1.241 8.941 5.077 1.00 94.88 108 LEU A O 1
ATOM 849 N N . PHE A 1 109 ? -0.737 7.703 6.881 1.00 95.44 109 PHE A N 1
ATOM 850 C CA . PHE A 1 109 ? -2.113 7.270 7.124 1.00 95.44 109 PHE A CA 1
ATOM 851 C C . PHE A 1 109 ? -2.770 8.159 8.180 1.00 95.44 109 PHE A C 1
ATOM 853 O O . PHE A 1 109 ? -2.314 8.191 9.327 1.00 95.44 109 PHE A O 1
ATOM 860 N N . SER A 1 110 ? -3.850 8.851 7.819 1.00 94.38 110 SER A N 1
ATOM 861 C CA . SER A 1 110 ? -4.693 9.638 8.728 1.00 94.38 110 SER A CA 1
ATOM 862 C C . SER A 1 110 ? -5.905 8.850 9.218 1.00 94.38 110 SER A C 1
ATOM 864 O O . SER A 1 110 ? -6.367 9.050 10.338 1.00 94.38 110 SER A O 1
ATOM 866 N N . ASP A 1 111 ? -6.394 7.899 8.426 1.00 95.69 111 ASP A N 1
ATOM 867 C CA . ASP A 1 111 ? -7.557 7.091 8.780 1.00 95.69 111 ASP A CA 1
ATOM 868 C C . ASP A 1 111 ? -7.376 5.653 8.312 1.00 95.69 111 ASP A C 1
ATOM 870 O O . ASP A 1 111 ? -6.894 5.392 7.213 1.00 95.69 111 ASP A O 1
ATOM 874 N N . ILE A 1 112 ? -7.786 4.704 9.153 1.00 97.06 112 ILE A N 1
ATOM 875 C CA . ILE A 1 112 ? -7.790 3.279 8.826 1.00 97.06 112 ILE A CA 1
ATOM 876 C C . ILE A 1 112 ? -9.157 2.707 9.186 1.00 97.06 112 ILE A C 1
ATOM 878 O O . ILE A 1 112 ? -9.595 2.777 10.336 1.00 97.06 112 ILE A O 1
ATOM 882 N N . LYS A 1 113 ? -9.834 2.096 8.216 1.00 98.00 113 LYS A N 1
ATOM 883 C CA . LYS A 1 113 ? -11.117 1.417 8.423 1.00 98.00 113 LYS A CA 1
ATOM 884 C C . LYS A 1 113 ? -10.960 -0.061 8.138 1.00 98.00 113 LYS A C 1
ATOM 886 O O . LYS A 1 113 ? -10.502 -0.439 7.068 1.00 98.00 113 LYS A O 1
ATOM 891 N N . VAL A 1 114 ? -11.358 -0.890 9.089 1.00 97.62 114 VAL A N 1
ATOM 892 C CA . VAL A 1 114 ? -11.375 -2.344 8.980 1.00 97.62 114 VAL A CA 1
ATOM 893 C C . VAL A 1 114 ? -12.829 -2.786 8.928 1.00 97.62 114 VAL A C 1
ATOM 895 O O . VAL A 1 114 ? -13.599 -2.518 9.854 1.00 97.62 114 VAL A O 1
ATOM 898 N N . LEU A 1 115 ? -13.186 -3.433 7.826 1.00 97.31 115 LEU A N 1
ATOM 899 C CA . LEU A 1 115 ? -14.546 -3.820 7.480 1.00 97.31 115 LEU A CA 1
ATOM 900 C C . LEU A 1 115 ? -14.579 -5.294 7.081 1.00 97.31 115 LEU A C 1
ATOM 902 O O . LEU A 1 115 ? -13.646 -5.799 6.454 1.00 97.31 115 LEU A O 1
ATOM 906 N N . ASN A 1 116 ? -15.680 -5.968 7.368 1.00 95.62 116 ASN A N 1
ATOM 907 C CA . ASN A 1 116 ? -16.019 -7.257 6.801 1.00 95.62 116 ASN A CA 1
ATOM 908 C C . ASN A 1 116 ? -17.037 -7.044 5.680 1.00 95.62 116 ASN A C 1
ATOM 910 O O . ASN A 1 116 ? -18.178 -6.656 5.919 1.00 95.62 116 ASN A O 1
ATOM 914 N N . VAL A 1 117 ? -16.606 -7.278 4.445 1.00 93.94 117 VAL A N 1
ATOM 915 C CA . VAL A 1 117 ? -17.440 -7.145 3.250 1.00 93.94 117 VAL A CA 1
ATOM 916 C C . VAL A 1 117 ? -17.547 -8.523 2.616 1.00 93.94 117 VAL A C 1
ATOM 918 O O . VAL A 1 117 ? -16.537 -9.098 2.212 1.00 93.94 117 VAL A O 1
ATOM 921 N N . ASP A 1 118 ? -18.762 -9.069 2.568 1.00 93.31 118 ASP A N 1
ATOM 922 C CA . ASP A 1 118 ? -19.060 -10.389 1.996 1.00 93.31 118 ASP A CA 1
ATOM 923 C C . ASP A 1 118 ? -18.185 -11.525 2.566 1.00 93.31 118 ASP A C 1
ATOM 925 O O . ASP A 1 118 ? -17.694 -12.395 1.844 1.00 93.31 118 ASP A O 1
ATOM 929 N N . GLY A 1 119 ? -17.938 -11.499 3.880 1.00 92.69 119 GLY A N 1
ATOM 930 C CA . GLY A 1 119 ? -17.111 -12.493 4.569 1.00 92.69 119 GLY A CA 1
ATOM 931 C C . GLY A 1 119 ? -15.602 -12.291 4.391 1.00 92.69 119 GLY A C 1
ATOM 932 O O . GLY A 1 119 ? -14.821 -13.121 4.858 1.00 92.69 119 GLY A O 1
ATOM 933 N N . LYS A 1 120 ? -15.170 -11.209 3.731 1.00 92.62 120 LYS A N 1
ATOM 934 C CA . LYS A 1 120 ? -13.760 -10.877 3.501 1.00 92.62 120 LYS A CA 1
ATOM 935 C C . LYS A 1 120 ? -13.362 -9.626 4.269 1.00 92.62 120 LYS A C 1
ATOM 937 O O . LYS A 1 120 ? -14.077 -8.628 4.285 1.00 92.62 120 LYS A O 1
ATOM 942 N N . LEU A 1 121 ? -12.171 -9.666 4.859 1.00 94.31 121 LEU A N 1
ATOM 943 C CA . LEU A 1 121 ? -11.568 -8.497 5.486 1.00 94.31 121 LEU A CA 1
ATOM 944 C C . LEU A 1 121 ? -11.184 -7.475 4.409 1.00 94.31 121 LEU A C 1
ATOM 946 O O . LEU A 1 121 ? -10.402 -7.779 3.508 1.00 94.31 121 LEU A O 1
ATOM 950 N N . ARG A 1 122 ? -11.703 -6.258 4.530 1.00 95.50 122 ARG A N 1
ATOM 951 C CA . ARG A 1 122 ? -11.310 -5.083 3.758 1.00 95.50 122 ARG A CA 1
ATOM 952 C C . ARG A 1 122 ? -10.682 -4.071 4.703 1.00 95.50 122 ARG A C 1
ATOM 954 O O . ARG A 1 122 ? -11.209 -3.814 5.784 1.00 95.50 122 ARG A O 1
ATOM 961 N N . VAL A 1 123 ? -9.562 -3.498 4.277 1.00 96.88 123 VAL A N 1
ATOM 962 C CA . VAL A 1 123 ? -8.944 -2.368 4.963 1.00 96.88 123 VAL A CA 1
ATOM 963 C C . VAL A 1 123 ? -8.893 -1.197 3.999 1.00 96.88 123 VAL A C 1
ATOM 965 O O . VAL A 1 123 ? -8.398 -1.342 2.884 1.00 96.88 123 VAL A O 1
ATOM 968 N N . GLU A 1 124 ? -9.432 -0.065 4.421 1.00 96.56 124 GLU A N 1
ATOM 969 C CA . GLU A 1 124 ? -9.380 1.199 3.691 1.00 96.56 124 GLU A CA 1
ATOM 970 C C . GLU A 1 124 ? -8.447 2.137 4.449 1.00 96.56 124 GLU A C 1
ATOM 972 O O . GLU A 1 124 ? -8.520 2.212 5.680 1.00 96.56 124 GLU A O 1
ATOM 977 N N . VAL A 1 125 ? -7.573 2.826 3.721 1.00 96.25 125 VAL A N 1
ATOM 978 C CA . VAL A 1 125 ? -6.652 3.818 4.278 1.00 96.25 125 VAL A CA 1
ATOM 979 C C . VAL A 1 125 ? -6.782 5.134 3.528 1.00 96.25 125 VAL A C 1
ATOM 981 O O . VAL A 1 125 ? -6.994 5.122 2.313 1.00 96.25 125 VAL A O 1
ATOM 984 N N . THR A 1 126 ? -6.652 6.231 4.267 1.00 92.00 126 THR A N 1
ATOM 985 C CA . THR A 1 126 ? -6.524 7.599 3.750 1.00 92.00 126 THR A CA 1
ATOM 986 C C . THR A 1 126 ? -5.222 8.187 4.251 1.00 92.00 126 THR A C 1
ATOM 988 O O . THR A 1 126 ? -4.915 7.954 5.447 1.00 92.00 126 THR A O 1
#

Foldseek 3Di:
DDDDDDDPPPPPPPPPQQDADEDEDPQEWEAEANDTDPDPVCQCPPPVNVVVRVLVVQCVVCLQVLPLVSNLVVADCPDQDPNQHSVNVSVVSVVCPVVDHSDHHYHYWRYWYWDQDPNDTDIDTD

Secondary structure (DSSP, 8-state):
-------------PPP----EEEEEEEEEEEETTEEE--HHHHHH-HHHHHHHHHHHHHHHHHHTT-HHHHHTTS-TT--BTTB-HHHHHHHHHHHHHH--S---EEEEEEEEEEEETTEEEEEE-

Sequence (126 aa):
ALLVLGVIVSCALVPARVEAKVQVLPETVLLVEGKKISERKGLLHHPAVKGVVAAFERAESGLQKEEIDELMQFYAASYDYHGLKLADVRRVWGEVFEHYKALESLHLFSDIKVLNVDGKLRVEVT

Radius of gyration: 21.48 Å; chains: 1; bounding box: 84×25×41 Å

=== Feature glossary ===
Reading guide. The protein is described through the following features:

Foldseek 3Di. A 3Di character summarizes, for each residue, the relative orientation of the Cα frame of its nearest spatial neighbor. Because it encodes fold topology rather than chemistry, 3Di alignments detect remote structural similarity that sequence alignment misses.

Contact-map, Ramachandran, and PAE plots. Plot images: a contact map (which residues are close in 3D, as an N×N binary image), a Ramachandran scatter (backbone torsion angles, revealing secondary-structure composition at a glance), and — for AlphaFold structures — a PAE heatmap (pairwise prediction confidence).

Radius of gyration, Cα contacts, bounding box. Radius of gyration (Rg) is the root-mean-square distance of Cα atoms from their centroid — a single number for overall size and compactness. A globular domain of N residues has Rg ≈ 2.2·N^0.38 Å; an extended or disordered chain has a much larger Rg. The Cα contact count is the number of residue pairs whose Cα atoms are within 8 Å and are more than four positions apart in sequence — a standard proxy for tertiary packing density. The bounding box is the smallest axis-aligned box enclosing all Cα atoms.

Secondary structure (8-state, DSSP). Eight-state secondary structure (DSSP): H is the canonical α-helix, G the tighter 3₁₀-helix, I the wider π-helix; E/B are β-structure, T and S are turns and bends, and '-' is everything else. DSSP derives these from the pattern of main-chain N–H···O=C hydrogen bonds, not from the sequence.

B-factor. B-factor (Debye–Waller factor) reflects atomic displacement in the crystal lattice. It is an experimental observable (units Å²), not a prediction; low values mean the atom is pinned down, high values mean it moves or is heterogeneous across the crystal.

pLDDT. pLDDT is the predicted lDDT-Cα score: AlphaFold's confidence that the local environment of each residue (all inter-atomic distances within 15 Å) is correctly placed. It is a per-residue number between 0 and 100, with higher meaning more reliable.

Nearest PDB structures. Nearest PDB neighbors are the top structural matches found by Foldseek when searching this structure against the entire Protein Data Bank. Each hit reports a TM-score (0 to 1; >0.5 almost always implies the same fold) and an E-value. These are *structural* homologs — they may share no detectable sequence similarity.

Solvent-accessible surface area. Accessible surface area quantifies burial. A residue with SASA near zero is packed into the hydrophobic core; one with SASA >100 Å² sits on the surface. Computed here via the Shrake–Rupley numerical algorithm with a 1.4 Å probe.

Rendered structure images. Structure images are PyMOL renders from six orthogonal camera directions. Cartoon representation draws helices as coils and strands as arrows; sticks shows the backbone as bonds; surface shows the solvent-excluded envelope. Rainbow coloring maps sequence position to hue (blue→red, N→C); chain coloring assigns a distinct color per polypeptide.

Backbone torsions (φ/ψ). φ (phi) and ψ (psi) are the two rotatable backbone dihedrals per residue: φ is the C(i-1)–N–Cα–C torsion, ψ is the N–Cα–C–N(i+1) torsion, both in degrees on (−180°, 180°]. α-helical residues cluster near (−60°, −45°); β-strand residues near (−120°, +130°). A Ramachandran plot is simply a scatter of (φ, ψ) for every residue.

Predicted aligned error. Predicted Aligned Error (PAE) is an AlphaFold confidence matrix: entry (i, j) is the expected error in the position of residue j, in ångströms, when the prediction is superimposed on the true structure at residue i. Low PAE within a block of residues means that block is internally rigid and well-predicted; high PAE between two blocks means their relative placement is uncertain even if each block individually is confident.

mmCIF coordinates. Structure coordinates are given as an mmCIF _atom_site loop: one row per atom with element, residue name, chain id, sequence number, and x/y/z position in Å. Only the four main-chain atoms per residue are included here; side chains are omitted to keep the record compact.

InterPro / GO / CATH / organism. Database cross-references. InterPro integrates a dozen domain/family signature databases into unified entries with residue-range hits. GO terms attach function/process/location labels with evidence codes. CATH codes position the fold in a four-level structural taxonomy. Organism is the NCBI-taxonomy species name.

Secondary structure (3-state, P-SEA). SS3 is a coarse helix/strand/coil call (letters a/b/c) made by the P-SEA algorithm from inter-Cα distances and dihedrals. It is less detailed than DSSP but needs only Cα positions.

Sequence. Sequence gives the chain of amino acids in standard one-letter code (A=alanine, C=cysteine, …, Y=tyrosine), read N→C. It is the only feature that is directly encoded by the gene; all structural features are derived from the folded form of this sequence.